Protein AF-A0A443SSK3-F1 (afdb_monomer)

Solvent-accessible surface area (backbone atoms only — not comparable to full-atom values): 5193 Å² total; per-residue (Å²): 138,82,81,79,78,80,80,78,80,75,77,76,82,83,79,89,77,79,27,58,78,76,71,42,51,63,48,49,81,90,38,41,99,49,80,84,45,55,26,78,78,38,69,89,79,41,49,97,84,68,83,79,91,35,85,49,74,62,58,50,66,62,42,68,39,89,83,81,70,42,81,43,59,31,72,87

Foldseek 3Di:
DDPDDDPPPPPPPDDDDFAAQDQFDQCDDPNPVHDTHGQVVDCVRDDPPDDDRGPDHAWDDFDQDPVVRDTGTDSD

Radius of gyration: 21.82 Å; Cα contacts (8 Å, |Δi|>4): 71; chains: 1; bounding box: 28×66×49 Å

Sequence (76 aa):
MNKSMNRINICMLQIITYKGIRYAAPPTGNLRWSRPVPVWKDSTLCQREHRRRVTKFGSPCFQVNPFTKQFEGKED

Structure (mmCIF, N/CA/C/O backbone):
data_AF-A0A443SSK3-F1
#
_entry.id   AF-A0A443SSK3-F1
#
loop_
_atom_site.group_PDB
_atom_site.id
_atom_site.type_symbol
_atom_site.label_atom_id
_atom_site.label_alt_id
_atom_site.label_comp_id
_atom_site.label_asym_id
_atom_site.label_entity_id
_atom_site.label_seq_id
_atom_site.pdbx_PDB_ins_code
_atom_site.Cartn_x
_atom_site.Cartn_y
_atom_site.Cartn_z
_atom_site.occupancy
_atom_site.B_iso_or_equiv
_atom_site.auth_seq_id
_atom_site.auth_comp_id
_atom_site.auth_asym_id
_atom_site.auth_atom_id
_atom_site.pdbx_PDB_model_num
ATOM 1 N N . MET A 1 1 ? 1.939 48.420 33.160 1.00 36.84 1 MET A N 1
ATOM 2 C CA . MET A 1 1 ? 2.750 47.181 33.203 1.00 36.84 1 MET A CA 1
ATOM 3 C C . MET A 1 1 ? 2.040 46.131 32.361 1.00 36.84 1 MET A C 1
ATOM 5 O O . MET A 1 1 ? 1.194 45.409 32.870 1.00 36.84 1 MET A O 1
ATOM 9 N N . ASN A 1 2 ? 2.318 46.098 31.059 1.00 34.22 2 ASN A N 1
ATOM 10 C CA . ASN A 1 2 ? 1.630 45.201 30.130 1.00 34.22 2 ASN A CA 1
ATOM 11 C C . ASN A 1 2 ? 2.493 43.950 29.974 1.00 34.22 2 ASN A C 1
ATOM 13 O O . ASN A 1 2 ? 3.578 44.014 29.398 1.00 34.22 2 ASN A O 1
ATOM 17 N N . LYS A 1 3 ? 2.050 42.830 30.556 1.00 46.50 3 LYS A N 1
ATOM 18 C CA . LYS A 1 3 ? 2.725 41.537 30.410 1.00 46.50 3 LYS A CA 1
ATOM 19 C C . LYS A 1 3 ? 2.667 41.119 28.940 1.00 46.50 3 LYS A C 1
ATOM 21 O O . LYS A 1 3 ? 1.614 40.765 28.423 1.00 46.50 3 LYS A O 1
ATOM 26 N N . SER A 1 4 ? 3.829 41.192 28.298 1.00 45.28 4 SER A N 1
ATOM 27 C CA . SER A 1 4 ? 4.158 40.557 27.026 1.00 45.28 4 SER A CA 1
ATOM 28 C C . SER A 1 4 ? 3.664 39.108 27.023 1.00 45.28 4 SER A C 1
ATOM 30 O O . SER A 1 4 ? 4.146 38.270 27.784 1.00 45.28 4 SER A O 1
ATOM 32 N N . MET A 1 5 ? 2.677 38.833 26.177 1.00 49.00 5 MET A N 1
ATOM 33 C CA . MET A 1 5 ? 2.127 37.507 25.939 1.00 49.00 5 MET A CA 1
ATOM 34 C C . MET A 1 5 ? 3.178 36.687 25.176 1.00 49.00 5 MET A C 1
ATOM 36 O O . MET A 1 5 ? 3.493 36.981 24.024 1.00 49.00 5 MET A O 1
ATOM 40 N N . ASN A 1 6 ? 3.769 35.703 25.858 1.00 51.16 6 ASN A N 1
ATOM 41 C CA . ASN A 1 6 ? 4.801 34.812 25.334 1.00 51.16 6 ASN A CA 1
ATOM 42 C C . ASN A 1 6 ? 4.323 34.112 24.052 1.00 51.16 6 ASN A C 1
ATOM 44 O O . ASN A 1 6 ? 3.477 33.219 24.101 1.00 51.16 6 ASN A O 1
ATOM 48 N N . ARG A 1 7 ? 4.900 34.480 22.902 1.00 52.72 7 ARG A N 1
ATOM 49 C CA . ARG A 1 7 ? 4.828 33.673 21.679 1.00 52.72 7 ARG A CA 1
ATOM 50 C C . ARG A 1 7 ? 5.689 32.431 21.885 1.00 52.72 7 ARG A C 1
ATOM 52 O O . ARG A 1 7 ? 6.895 32.460 21.657 1.00 52.72 7 ARG A O 1
ATOM 59 N N . ILE A 1 8 ? 5.074 31.342 22.330 1.00 59.91 8 ILE A N 1
ATOM 60 C CA . ILE A 1 8 ? 5.691 30.020 22.255 1.00 59.91 8 ILE A CA 1
ATOM 61 C C . ILE A 1 8 ? 5.771 29.675 20.763 1.00 59.91 8 ILE A C 1
ATOM 63 O O . ILE A 1 8 ? 4.774 29.309 20.145 1.00 59.91 8 ILE A O 1
ATOM 67 N N . ASN A 1 9 ? 6.954 29.847 20.172 1.00 57.00 9 ASN A N 1
ATOM 68 C CA . ASN A 1 9 ? 7.287 29.293 18.864 1.00 57.00 9 ASN A CA 1
ATOM 69 C C . ASN A 1 9 ? 7.325 27.766 18.997 1.00 57.00 9 ASN A C 1
ATOM 71 O O . ASN A 1 9 ? 8.380 27.175 19.223 1.00 57.00 9 ASN A O 1
ATOM 75 N N . ILE A 1 10 ? 6.165 27.120 18.879 1.00 63.31 10 ILE A N 1
ATOM 76 C CA . ILE A 1 10 ? 6.103 25.691 18.580 1.00 63.31 10 ILE A CA 1
ATOM 77 C C . ILE A 1 10 ? 6.660 25.555 17.164 1.00 63.31 10 ILE A C 1
ATOM 79 O O . ILE A 1 10 ? 5.994 25.882 16.183 1.00 63.31 10 ILE A O 1
ATOM 83 N N . CYS A 1 11 ? 7.922 25.139 17.068 1.00 61.44 11 CYS A N 1
ATOM 84 C CA . CYS A 1 11 ? 8.528 24.728 15.814 1.00 61.44 11 CYS A CA 1
ATOM 85 C C . CYS A 1 11 ? 7.700 23.549 15.290 1.00 61.44 11 CYS A C 1
ATOM 87 O O . CYS A 1 11 ? 7.756 22.446 15.834 1.00 61.44 11 CYS A O 1
ATOM 89 N N . MET A 1 12 ? 6.841 23.814 14.308 1.00 64.69 12 MET A N 1
ATOM 90 C CA . MET A 1 12 ? 6.010 22.807 13.659 1.00 64.69 12 MET A CA 1
ATOM 91 C C . MET A 1 12 ? 6.937 21.769 13.020 1.00 64.69 12 MET A C 1
ATOM 93 O O . MET A 1 12 ? 7.525 22.022 11.971 1.00 64.69 12 MET A O 1
ATOM 97 N N . LEU A 1 13 ? 7.093 20.608 13.660 1.00 76.06 13 LEU A N 1
ATOM 98 C CA . LEU A 1 13 ? 7.797 19.467 13.080 1.00 76.06 13 LEU A CA 1
ATOM 99 C C . LEU A 1 13 ? 7.040 19.021 11.825 1.00 76.06 13 LEU A C 1
ATOM 101 O O . LEU A 1 13 ? 5.975 18.409 11.906 1.00 76.06 13 LEU A O 1
ATOM 105 N N . GLN A 1 14 ? 7.578 19.350 10.655 1.00 84.06 14 GLN A N 1
ATOM 106 C CA . GLN A 1 14 ? 7.002 18.933 9.386 1.00 84.06 14 GLN A CA 1
ATOM 107 C C . GLN A 1 14 ? 7.441 17.498 9.072 1.00 84.06 14 GLN A C 1
ATOM 109 O O . GLN A 1 14 ? 8.601 17.245 8.754 1.00 84.06 14 GLN A O 1
ATOM 114 N N . ILE A 1 15 ? 6.501 16.553 9.146 1.00 90.00 15 ILE A N 1
ATOM 115 C CA . ILE A 1 15 ? 6.730 15.144 8.806 1.00 90.00 15 ILE A CA 1
ATOM 116 C C . ILE A 1 15 ? 6.173 14.868 7.410 1.00 90.00 15 ILE A C 1
ATOM 118 O O . ILE A 1 15 ? 4.984 15.058 7.149 1.00 90.00 15 ILE A O 1
ATOM 122 N N . ILE A 1 16 ? 7.026 14.373 6.514 1.00 93.19 16 ILE A N 1
ATOM 123 C CA . ILE A 1 16 ? 6.616 13.897 5.189 1.00 93.19 16 ILE A CA 1
ATOM 124 C C . ILE A 1 16 ? 6.363 12.393 5.285 1.00 93.19 16 ILE A C 1
ATOM 126 O O . ILE A 1 16 ? 7.230 11.643 5.726 1.00 93.19 16 ILE A O 1
ATOM 130 N N . THR A 1 17 ? 5.176 11.944 4.871 1.00 94.81 17 THR A N 1
ATOM 131 C CA . THR A 1 17 ? 4.805 10.521 4.907 1.00 94.81 17 THR A CA 1
ATOM 132 C C . THR A 1 17 ? 4.475 10.004 3.515 1.00 94.81 17 THR A C 1
ATOM 134 O O . THR A 1 17 ? 3.773 10.661 2.747 1.00 94.81 17 THR A O 1
ATOM 137 N N . TYR A 1 18 ? 4.957 8.800 3.216 1.00 95.81 18 TYR A N 1
ATOM 138 C CA . TYR A 1 18 ? 4.645 8.068 1.996 1.00 95.81 18 TYR A CA 1
ATOM 139 C C . TYR A 1 18 ? 4.021 6.724 2.389 1.00 95.81 18 TYR A C 1
ATOM 141 O O . TYR A 1 18 ? 4.603 5.960 3.155 1.00 95.81 18 TYR A O 1
ATOM 149 N N . LYS A 1 19 ? 2.806 6.455 1.911 1.00 96.75 19 LYS A N 1
ATOM 150 C CA . LYS A 1 19 ? 1.974 5.305 2.292 1.00 96.75 19 LYS A CA 1
ATOM 151 C C . LYS A 1 19 ? 1.629 4.465 1.066 1.00 96.75 19 LYS A C 1
ATOM 153 O O . LYS A 1 19 ? 1.414 5.010 -0.014 1.00 96.75 19 LYS A O 1
ATOM 158 N N . GLY A 1 20 ? 1.561 3.145 1.244 1.00 94.56 20 GLY A N 1
ATOM 159 C CA . GLY A 1 20 ? 1.175 2.218 0.174 1.00 94.56 20 GLY A CA 1
ATOM 160 C C . GLY A 1 20 ? 2.238 2.022 -0.916 1.00 94.56 20 GLY A C 1
ATOM 161 O O . GLY A 1 20 ? 1.892 1.737 -2.061 1.00 94.56 20 GLY 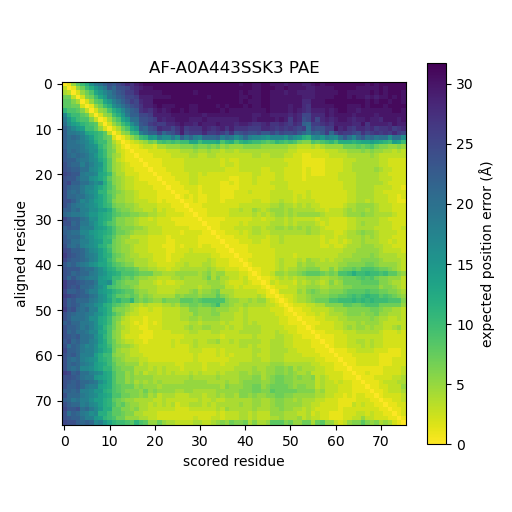A O 1
ATOM 162 N N . ILE A 1 21 ? 3.527 2.193 -0.594 1.00 94.38 21 ILE A N 1
ATOM 163 C CA . ILE A 1 21 ? 4.622 1.861 -1.519 1.00 94.38 21 ILE A CA 1
ATOM 164 C C . ILE A 1 21 ? 4.713 0.336 -1.645 1.00 94.38 21 ILE A C 1
ATOM 166 O O . ILE A 1 21 ? 4.808 -0.369 -0.642 1.00 94.38 21 ILE A O 1
ATOM 170 N N . ARG A 1 22 ? 4.704 -0.172 -2.881 1.00 93.38 22 ARG A N 1
ATOM 171 C CA . ARG A 1 22 ? 4.846 -1.606 -3.158 1.00 93.38 22 ARG A CA 1
ATOM 172 C C . ARG A 1 22 ? 6.308 -2.029 -3.050 1.00 93.38 22 ARG A C 1
ATOM 174 O O . ARG A 1 22 ? 7.166 -1.415 -3.677 1.00 93.38 22 ARG A O 1
ATOM 181 N N . TYR A 1 23 ? 6.567 -3.105 -2.313 1.00 93.56 23 TYR A N 1
ATOM 182 C CA . TYR A 1 23 ? 7.889 -3.740 -2.239 1.00 93.56 23 TYR A CA 1
ATOM 183 C C . TYR A 1 23 ? 8.005 -4.968 -3.164 1.00 93.56 23 TYR A C 1
ATOM 185 O O . TYR A 1 23 ? 9.105 -5.345 -3.568 1.00 93.56 23 TYR A O 1
ATOM 193 N N . ALA A 1 24 ? 6.872 -5.573 -3.529 1.00 95.56 24 ALA A N 1
ATOM 194 C CA . ALA A 1 24 ? 6.778 -6.769 -4.357 1.00 95.56 24 ALA A CA 1
ATOM 195 C C . ALA A 1 24 ? 5.598 -6.677 -5.337 1.00 95.56 24 ALA A C 1
ATOM 197 O O . ALA A 1 24 ? 4.736 -5.799 -5.219 1.00 95.56 24 ALA A O 1
ATOM 198 N N . ALA A 1 25 ? 5.579 -7.585 -6.310 1.00 95.19 25 ALA A N 1
ATOM 199 C CA . ALA A 1 25 ? 4.427 -7.815 -7.170 1.00 95.19 25 ALA A CA 1
ATOM 200 C C . ALA A 1 25 ? 3.247 -8.407 -6.365 1.00 95.19 25 ALA A C 1
ATOM 202 O O . ALA A 1 25 ? 3.492 -9.132 -5.394 1.00 95.19 25 ALA A O 1
ATOM 203 N N . PRO A 1 26 ? 1.987 -8.122 -6.755 1.00 95.19 26 PRO A N 1
ATOM 204 C CA . PRO A 1 26 ? 0.811 -8.720 -6.130 1.00 95.19 26 PRO A CA 1
ATOM 205 C C . PRO A 1 26 ? 0.908 -10.254 -6.106 1.00 95.19 26 PRO A C 1
ATOM 207 O O . PRO A 1 26 ? 1.080 -10.854 -7.171 1.00 95.19 26 PRO A O 1
ATOM 210 N N . PRO A 1 27 ? 0.748 -10.921 -4.951 1.00 95.56 27 PRO A N 1
ATOM 211 C CA . PRO A 1 27 ? 0.780 -12.381 -4.833 1.00 95.56 27 PRO A CA 1
ATOM 212 C C . PRO A 1 27 ? -0.538 -13.031 -5.302 1.00 95.56 27 PRO A C 1
ATOM 214 O O . PRO A 1 27 ? -1.129 -13.854 -4.606 1.00 95.56 27 PRO A O 1
ATOM 217 N N . THR A 1 28 ? -1.020 -12.648 -6.484 1.00 94.62 28 THR A N 1
ATOM 218 C CA . THR A 1 28 ? -2.295 -13.106 -7.059 1.00 94.62 28 THR A CA 1
ATOM 219 C C . THR A 1 28 ? -2.074 -14.059 -8.236 1.00 94.62 28 THR A C 1
ATOM 221 O O . THR A 1 28 ? -0.983 -14.131 -8.809 1.00 94.62 28 THR A O 1
ATOM 224 N N . GLY A 1 29 ? -3.110 -14.823 -8.601 1.00 94.06 29 GLY A N 1
ATOM 225 C CA . GLY A 1 29 ? -3.058 -15.758 -9.729 1.00 94.06 29 GLY A CA 1
ATOM 226 C C . GLY A 1 29 ? -1.930 -16.782 -9.578 1.00 94.06 29 GLY A C 1
ATOM 227 O O . GLY A 1 29 ? -1.841 -17.465 -8.560 1.00 94.06 29 GLY A O 1
ATOM 228 N N . ASN A 1 30 ? -1.039 -16.846 -10.570 1.00 95.25 30 ASN A N 1
ATOM 229 C CA . ASN A 1 30 ? 0.103 -17.769 -10.588 1.00 95.25 30 ASN A CA 1
ATOM 230 C C . ASN A 1 30 ? 1.171 -17.458 -9.524 1.00 95.25 30 ASN A C 1
ATOM 232 O O . ASN A 1 30 ? 2.006 -18.309 -9.238 1.00 95.25 30 ASN A O 1
ATOM 236 N N . LEU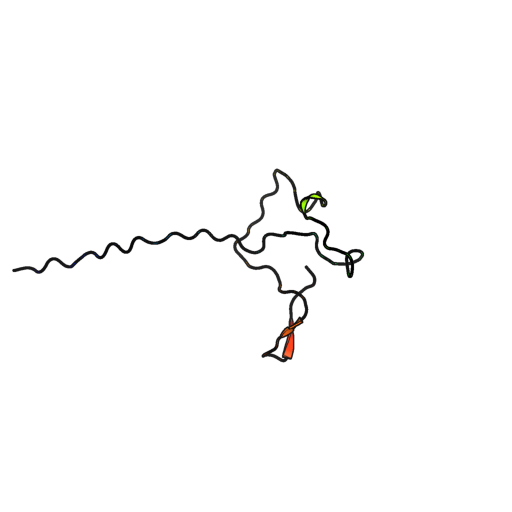 A 1 31 ? 1.170 -16.247 -8.952 1.00 94.75 31 LEU A N 1
ATOM 237 C CA . LEU A 1 31 ? 2.094 -15.859 -7.881 1.00 94.75 31 LEU A CA 1
ATOM 238 C C . LEU A 1 31 ? 1.560 -16.198 -6.489 1.00 94.75 31 LEU A C 1
ATOM 240 O O . LEU A 1 31 ? 2.287 -16.065 -5.500 1.00 94.75 31 LEU A O 1
ATOM 244 N N . ARG A 1 32 ? 0.308 -16.652 -6.387 1.00 96.25 32 ARG A N 1
ATOM 245 C CA . ARG A 1 32 ? -0.246 -17.096 -5.115 1.00 96.25 32 ARG A CA 1
ATOM 246 C C . ARG A 1 32 ? 0.568 -18.297 -4.615 1.00 96.25 32 ARG A C 1
ATOM 248 O O . ARG A 1 32 ? 1.033 -19.119 -5.402 1.00 96.25 32 ARG A O 1
ATOM 255 N N . TRP A 1 33 ? 0.814 -18.349 -3.307 1.00 95.31 33 TRP A N 1
ATOM 256 C CA . TRP A 1 33 ? 1.660 -19.362 -2.645 1.00 95.31 33 TRP A CA 1
ATOM 257 C C . TRP A 1 33 ? 3.131 -19.412 -3.100 1.00 95.31 33 TRP A C 1
ATOM 259 O O . TRP A 1 33 ? 3.882 -20.278 -2.655 1.00 95.31 33 TRP A O 1
ATOM 269 N N . SER A 1 34 ? 3.569 -18.477 -3.944 1.00 95.88 34 SER A N 1
ATOM 270 C CA . SER A 1 34 ? 4.960 -18.358 -4.376 1.00 95.88 34 SER A CA 1
ATOM 271 C C . SER A 1 34 ? 5.732 -17.364 -3.508 1.00 95.88 34 SER A C 1
ATOM 273 O O . SER A 1 34 ? 5.162 -16.551 -2.777 1.00 95.88 34 SER A O 1
ATOM 275 N N . ARG A 1 35 ? 7.067 -17.405 -3.594 1.00 96.69 35 ARG A N 1
ATOM 276 C CA . ARG A 1 35 ? 7.917 -16.390 -2.957 1.00 96.69 35 ARG A CA 1
ATOM 277 C C . ARG A 1 35 ? 7.623 -14.999 -3.548 1.00 96.69 35 ARG A C 1
ATOM 279 O O . ARG A 1 35 ? 7.443 -14.908 -4.764 1.00 96.69 35 ARG A O 1
ATOM 286 N N . PRO A 1 36 ? 7.644 -13.918 -2.741 1.00 96.31 36 PRO A N 1
ATOM 287 C CA . PRO A 1 36 ? 7.439 -12.562 -3.239 1.00 96.31 36 PRO A CA 1
ATOM 288 C C . PRO A 1 36 ? 8.417 -12.215 -4.362 1.00 96.31 36 PRO A C 1
ATOM 290 O O . PRO A 1 36 ? 9.634 -12.364 -4.219 1.00 96.31 36 PRO A O 1
ATOM 293 N N . VAL A 1 37 ? 7.885 -11.730 -5.481 1.00 95.69 37 VAL A N 1
ATOM 294 C CA . VAL A 1 37 ? 8.688 -11.271 -6.616 1.00 95.69 37 VAL A CA 1
ATOM 295 C C . VAL A 1 37 ? 8.989 -9.782 -6.420 1.00 95.69 37 VAL A C 1
ATOM 297 O O . VAL A 1 37 ? 8.049 -9.004 -6.268 1.00 95.69 37 VAL A O 1
ATOM 300 N N . PRO A 1 38 ? 10.263 -9.350 -6.415 1.00 95.62 38 PRO A N 1
ATOM 301 C CA . PRO A 1 38 ? 10.601 -7.943 -6.230 1.00 95.62 38 PRO A CA 1
ATOM 302 C C . PRO A 1 38 ? 9.976 -7.030 -7.286 1.00 95.62 38 PRO A C 1
ATOM 304 O O . PRO A 1 38 ? 9.955 -7.375 -8.467 1.00 95.62 38 PRO A O 1
ATOM 307 N N . VAL A 1 39 ? 9.533 -5.837 -6.876 1.00 93.94 39 VAL A N 1
ATOM 308 C CA . VAL A 1 39 ? 8.775 -4.916 -7.746 1.00 93.94 39 VAL A CA 1
ATOM 309 C C . VAL A 1 39 ? 9.538 -4.489 -9.008 1.00 93.94 39 VAL A C 1
ATOM 311 O O . VAL A 1 39 ? 8.925 -4.268 -10.043 1.00 93.94 39 VAL A O 1
ATOM 314 N N . TRP A 1 40 ? 10.873 -4.424 -8.960 1.00 91.81 40 TRP A N 1
ATOM 315 C CA . TRP A 1 40 ? 11.712 -4.055 -10.110 1.00 91.81 40 TRP A CA 1
ATOM 316 C C . TRP A 1 40 ? 11.822 -5.142 -11.185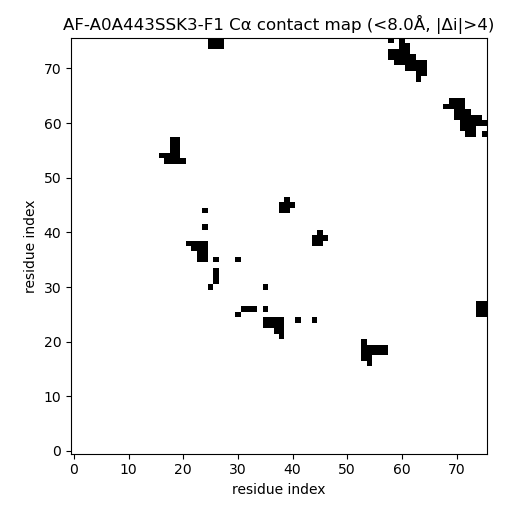 1.00 91.81 40 TRP A C 1
ATOM 318 O O . TRP A 1 40 ? 12.338 -4.872 -12.265 1.00 91.81 40 TRP A O 1
ATOM 328 N N . LYS A 1 41 ? 11.361 -6.370 -10.910 1.00 92.88 41 LYS A N 1
ATOM 329 C CA . LYS A 1 41 ? 11.254 -7.420 -11.934 1.00 92.88 41 LYS A CA 1
ATOM 330 C C . LYS A 1 41 ? 10.006 -7.260 -12.805 1.00 92.88 41 LYS A C 1
ATOM 332 O O . LYS A 1 41 ? 9.955 -7.838 -13.884 1.00 92.88 41 LYS A O 1
ATOM 337 N N . ASP A 1 42 ? 9.020 -6.496 -12.338 1.00 88.19 42 ASP A N 1
ATOM 338 C CA . ASP A 1 42 ? 7.787 -6.210 -13.061 1.00 88.19 42 ASP A CA 1
ATOM 339 C C . ASP A 1 42 ? 7.865 -4.807 -13.678 1.00 88.19 42 ASP A C 1
ATOM 341 O O . ASP A 1 42 ? 7.730 -3.784 -12.996 1.00 88.19 42 ASP A O 1
ATOM 345 N N . SER A 1 43 ? 8.070 -4.763 -14.996 1.00 86.12 43 SER A N 1
ATOM 346 C CA . SER A 1 43 ? 8.169 -3.514 -15.752 1.00 86.12 43 SER A CA 1
ATOM 347 C C . SER A 1 43 ? 6.875 -2.702 -15.749 1.00 86.12 43 SER A C 1
ATOM 349 O O . SER A 1 43 ? 6.915 -1.533 -16.104 1.00 86.12 43 SER A O 1
ATOM 351 N N . THR A 1 44 ? 5.728 -3.256 -15.348 1.00 87.50 44 THR A N 1
ATOM 352 C CA . THR A 1 44 ? 4.471 -2.499 -15.223 1.00 87.50 44 THR A CA 1
ATOM 353 C C . THR A 1 44 ? 4.371 -1.773 -13.877 1.00 87.50 44 THR A C 1
ATOM 355 O O . THR A 1 44 ? 3.743 -0.714 -13.765 1.00 87.50 44 THR A O 1
ATOM 358 N N . LEU A 1 45 ? 5.020 -2.310 -12.839 1.00 87.31 45 LEU A N 1
ATOM 359 C CA . LEU A 1 45 ? 4.979 -1.766 -11.482 1.00 87.31 45 LEU A CA 1
ATOM 360 C C . LEU A 1 45 ? 6.132 -0.806 -11.192 1.00 87.31 45 LEU A C 1
AT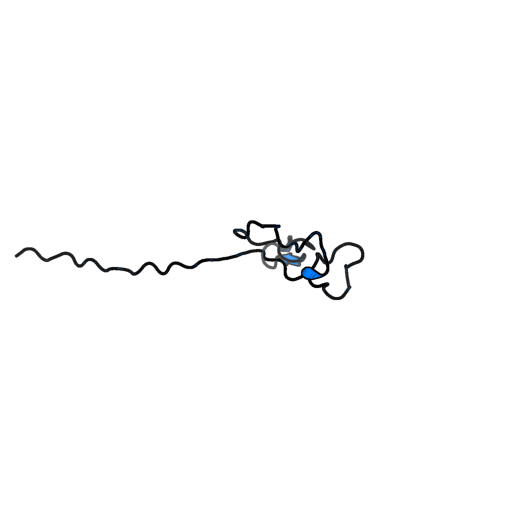OM 362 O O . LEU A 1 45 ? 5.930 0.158 -10.449 1.00 87.31 45 LEU A O 1
ATOM 366 N N . CYS A 1 46 ? 7.311 -1.045 -11.769 1.00 88.31 46 CYS A N 1
ATOM 367 C CA . CYS A 1 46 ? 8.510 -0.244 -11.546 1.00 88.31 46 CYS A CA 1
ATOM 368 C C . CYS A 1 46 ? 9.079 0.260 -12.881 1.00 88.31 46 CYS A C 1
ATOM 370 O O . CYS A 1 46 ? 9.759 -0.468 -13.599 1.00 88.31 46 CYS A O 1
ATOM 372 N N . GLN A 1 47 ? 8.805 1.526 -13.204 1.00 89.75 47 GLN A N 1
ATOM 373 C CA . GLN A 1 47 ? 9.369 2.222 -14.366 1.00 89.75 47 GLN A CA 1
ATOM 374 C C . GLN A 1 47 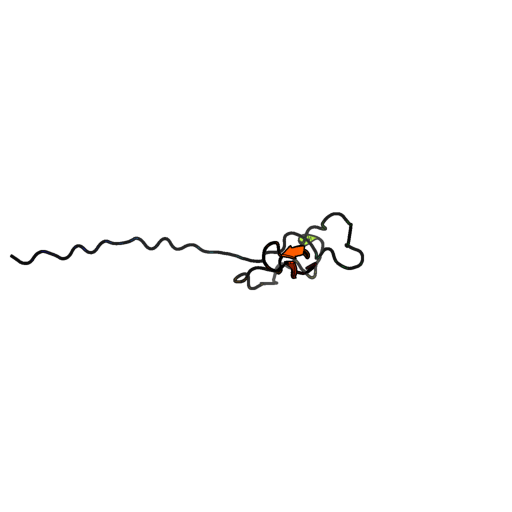? 9.989 3.539 -13.918 1.00 89.75 47 GLN A C 1
ATOM 376 O O . GLN A 1 47 ? 9.483 4.183 -12.999 1.00 89.75 47 GLN A O 1
ATOM 381 N N . ARG A 1 48 ? 11.051 3.970 -14.605 1.00 87.69 48 ARG A N 1
ATOM 382 C CA . ARG A 1 48 ? 11.811 5.180 -14.255 1.00 87.69 48 ARG A CA 1
ATOM 383 C C . ARG A 1 48 ? 10.955 6.450 -14.225 1.00 87.69 48 ARG A C 1
ATOM 385 O O . ARG A 1 48 ? 11.177 7.311 -13.381 1.00 87.69 48 ARG A O 1
ATOM 392 N N . GLU A 1 49 ? 9.985 6.560 -15.125 1.00 90.31 49 GLU A N 1
ATOM 393 C CA . GLU A 1 49 ? 9.160 7.765 -15.290 1.00 90.31 49 GLU A CA 1
ATOM 394 C C . GLU A 1 49 ? 7.792 7.659 -14.597 1.00 90.31 49 GLU A C 1
ATOM 396 O O . GLU A 1 49 ? 7.062 8.644 -14.476 1.00 90.31 49 GLU A O 1
ATOM 401 N N . HIS A 1 50 ? 7.438 6.478 -14.087 1.00 89.00 50 HIS A N 1
ATOM 402 C CA . HIS A 1 50 ? 6.123 6.233 -13.511 1.00 89.00 50 HIS A CA 1
ATOM 403 C C . HIS A 1 50 ? 6.043 6.749 -12.070 1.00 89.00 50 HIS A C 1
ATOM 405 O O . HIS A 1 50 ? 6.662 6.216 -11.148 1.00 89.00 50 HIS A O 1
ATOM 411 N N . ARG A 1 51 ? 5.225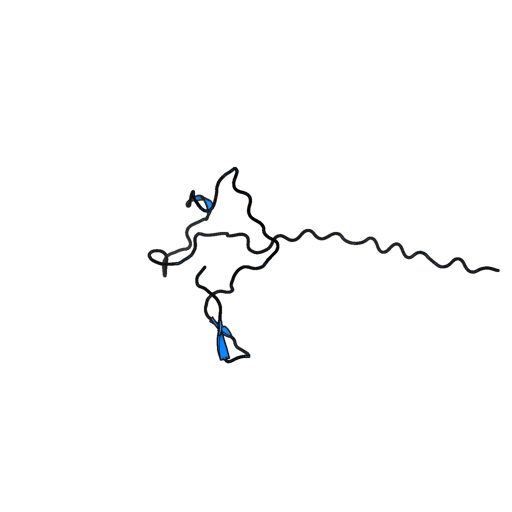 7.785 -11.857 1.00 91.12 51 ARG A N 1
ATOM 412 C CA . ARG A 1 51 ? 4.956 8.360 -10.534 1.00 91.12 51 ARG A CA 1
ATOM 413 C C . ARG A 1 51 ? 3.629 7.847 -9.982 1.00 91.12 51 ARG A C 1
ATOM 415 O O . ARG A 1 51 ? 2.594 7.971 -10.629 1.00 91.12 51 ARG A O 1
ATOM 422 N N . ARG A 1 52 ? 3.635 7.353 -8.741 1.00 90.38 52 ARG A N 1
ATOM 423 C CA . ARG A 1 52 ? 2.423 6.922 -8.026 1.00 90.38 52 ARG A CA 1
ATOM 424 C C . ARG A 1 52 ? 2.112 7.828 -6.840 1.00 90.38 52 ARG A C 1
ATOM 426 O O . ARG A 1 52 ? 3.009 8.288 -6.137 1.00 90.38 52 ARG A O 1
ATOM 433 N N . ARG A 1 53 ? 0.820 8.076 -6.606 1.00 94.75 53 ARG A N 1
ATOM 434 C CA . ARG A 1 53 ? 0.338 8.812 -5.430 1.00 94.75 53 ARG A CA 1
ATOM 435 C C . ARG A 1 53 ? 0.354 7.886 -4.213 1.00 94.75 53 ARG A C 1
ATOM 437 O O . ARG A 1 53 ? -0.354 6.889 -4.189 1.00 94.75 53 ARG A O 1
ATOM 444 N N . VAL A 1 54 ? 1.112 8.266 -3.190 1.00 95.31 54 VAL A N 1
ATOM 445 C CA . VAL A 1 54 ? 1.383 7.461 -1.983 1.00 95.31 54 VAL A CA 1
ATOM 446 C C . VAL A 1 54 ? 0.908 8.185 -0.724 1.00 95.31 54 VAL A C 1
ATOM 448 O O . VAL A 1 54 ? 1.635 8.374 0.244 1.00 95.31 54 VAL A O 1
ATOM 451 N N . THR A 1 55 ? -0.334 8.667 -0.760 1.00 95.94 55 THR A N 1
ATOM 452 C CA . THR A 1 55 ? -0.954 9.409 0.353 1.00 95.94 55 THR A CA 1
ATOM 453 C C . THR A 1 55 ? -1.912 8.550 1.179 1.00 95.94 55 THR A C 1
ATOM 455 O O . THR A 1 55 ? -2.387 8.992 2.222 1.00 95.94 55 THR A O 1
ATOM 458 N N . LYS A 1 56 ? -2.231 7.336 0.714 1.00 96.50 56 LYS A N 1
ATOM 459 C CA . LYS A 1 56 ? -3.200 6.414 1.325 1.00 96.50 56 LYS A CA 1
ATOM 460 C C . LYS A 1 56 ? -2.542 5.059 1.581 1.00 96.50 56 LYS A C 1
ATOM 462 O O . LYS A 1 56 ? -1.626 4.676 0.859 1.00 96.50 56 LYS A O 1
ATOM 467 N N . PHE A 1 57 ? -2.996 4.353 2.612 1.00 96.56 57 PHE A N 1
ATOM 468 C CA . PHE A 1 57 ? -2.596 2.964 2.829 1.00 96.56 57 PHE A CA 1
ATOM 469 C C . PHE A 1 57 ? -3.195 2.059 1.745 1.00 96.56 57 PHE A C 1
ATOM 471 O O . PHE A 1 57 ? -4.256 2.368 1.197 1.00 96.56 57 PHE A O 1
ATOM 478 N N . GLY A 1 58 ? -2.491 0.970 1.433 1.00 93.31 58 GLY A N 1
ATOM 479 C CA . GLY A 1 58 ? -3.042 -0.118 0.628 1.00 93.31 58 GLY A CA 1
ATOM 480 C C . GLY A 1 58 ? -4.063 -0.936 1.419 1.00 93.31 58 GLY A C 1
ATOM 481 O O . GLY A 1 58 ? -4.273 -0.697 2.612 1.00 93.31 58 GLY A O 1
ATOM 482 N N . SER A 1 59 ? -4.690 -1.903 0.753 1.00 94.88 59 SER A N 1
ATOM 483 C CA . SER A 1 59 ? -5.496 -2.923 1.424 1.00 94.88 59 SER A CA 1
ATOM 484 C C . SER A 1 59 ? -4.640 -3.699 2.430 1.00 94.88 59 SER A C 1
ATOM 486 O O . SER A 1 59 ? -3.483 -3.996 2.133 1.00 94.88 59 SER A O 1
ATOM 488 N N . PRO A 1 60 ? -5.175 -4.060 3.609 1.00 94.75 60 PRO A N 1
ATOM 489 C CA . PRO A 1 60 ? -4.542 -5.089 4.417 1.00 94.75 60 PRO A CA 1
ATOM 490 C C . PRO A 1 60 ? -4.626 -6.435 3.687 1.00 94.75 60 PRO A C 1
ATOM 492 O O . PRO A 1 60 ? -5.523 -6.644 2.863 1.00 94.75 60 PRO A O 1
ATOM 495 N N . CYS A 1 61 ? -3.730 -7.361 4.031 1.00 95.44 61 CYS A N 1
ATOM 496 C CA . CYS A 1 61 ? -3.830 -8.743 3.572 1.00 95.44 61 CYS A CA 1
ATOM 497 C C . CYS A 1 61 ? -5.170 -9.346 4.007 1.00 95.44 61 CYS A C 1
ATOM 499 O O . CYS A 1 61 ? -5.645 -9.055 5.111 1.00 95.44 61 CYS A O 1
ATOM 501 N N . PHE A 1 62 ? -5.742 -10.197 3.153 1.00 95.94 62 PHE A N 1
ATOM 502 C CA . PHE A 1 62 ? -6.987 -10.905 3.438 1.00 95.94 62 PHE A CA 1
ATOM 503 C C . PHE A 1 62 ? -6.910 -11.665 4.772 1.00 95.94 62 PHE A C 1
ATOM 505 O O . PHE A 1 62 ? -6.072 -12.552 4.940 1.00 95.94 62 PHE A O 1
ATOM 512 N N . GLN A 1 63 ? -7.767 -11.299 5.723 1.00 96.56 63 GLN A N 1
ATOM 513 C CA . GLN A 1 63 ? -7.798 -11.867 7.070 1.00 96.56 63 GLN A CA 1
ATOM 514 C C . GLN A 1 63 ? -9.178 -11.702 7.716 1.00 96.56 63 GLN A C 1
ATOM 516 O O . GLN A 1 63 ? -10.023 -10.946 7.238 1.00 96.56 63 GLN A O 1
ATOM 521 N N . VAL A 1 64 ? -9.413 -12.404 8.824 1.00 97.56 64 VAL A N 1
ATOM 522 C CA . VAL A 1 64 ? -10.601 -12.182 9.657 1.00 97.56 64 VAL A CA 1
ATOM 523 C C . VAL A 1 64 ? -10.308 -11.039 10.620 1.00 97.56 64 VAL A C 1
ATOM 525 O O . VAL A 1 64 ? -9.382 -11.131 11.426 1.00 97.56 64 VAL A O 1
ATOM 528 N N . ASN A 1 65 ? -11.114 -9.983 10.570 1.00 95.56 65 ASN A N 1
ATOM 529 C CA . ASN A 1 65 ? -11.016 -8.881 11.515 1.00 95.56 65 ASN A CA 1
ATOM 530 C C . ASN A 1 65 ? -11.301 -9.399 12.942 1.00 95.56 65 ASN A C 1
ATOM 532 O O . ASN A 1 65 ? -12.369 -9.977 13.188 1.00 95.56 65 ASN A O 1
ATOM 536 N N . PRO A 1 66 ? -10.396 -9.191 13.916 1.00 95.31 66 PRO A N 1
ATOM 537 C CA . PRO A 1 66 ? -10.543 -9.764 15.251 1.00 95.31 66 PRO A CA 1
ATOM 538 C C . PRO A 1 66 ? -11.721 -9.178 16.041 1.00 95.31 66 PRO A C 1
ATOM 540 O O . PRO A 1 66 ? -12.227 -9.858 16.938 1.00 95.31 66 PRO A O 1
ATOM 543 N N . PHE A 1 67 ? -12.173 -7.966 15.703 1.00 96.19 67 PHE A N 1
ATOM 544 C CA . PHE A 1 67 ? -13.259 -7.259 16.383 1.00 96.19 67 PHE A CA 1
ATOM 545 C C . PHE A 1 67 ? -14.613 -7.515 15.724 1.00 96.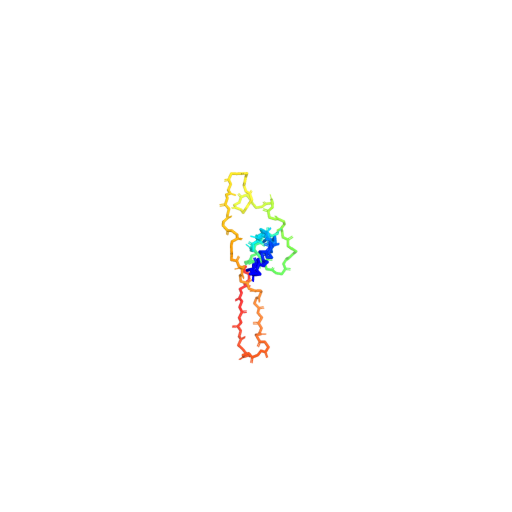19 67 PHE A C 1
ATOM 547 O O . PHE A 1 67 ? -15.557 -7.904 16.405 1.00 96.19 67 PHE A O 1
ATOM 554 N N . THR A 1 68 ? -14.717 -7.334 14.405 1.00 96.44 68 THR A N 1
ATOM 555 C CA . THR A 1 68 ? -15.997 -7.496 13.690 1.00 96.44 68 THR A CA 1
ATOM 556 C C . THR A 1 68 ? -16.302 -8.951 13.341 1.00 96.44 68 THR A C 1
ATOM 558 O O . THR A 1 68 ? -17.441 -9.262 13.004 1.00 96.44 68 THR A O 1
ATOM 561 N N . LYS A 1 69 ? -15.299 -9.841 13.420 1.00 95.81 69 LYS A N 1
ATOM 562 C CA . LYS A 1 69 ? -15.362 -11.255 13.006 1.00 95.81 69 LYS A CA 1
ATOM 563 C C . LYS A 1 69 ? -15.722 -11.459 11.530 1.00 95.81 69 LYS A C 1
ATOM 565 O O . LYS A 1 69 ? -16.080 -12.563 11.132 1.00 95.81 69 LYS A O 1
ATOM 570 N N . GLN A 1 70 ? -15.609 -10.413 10.715 1.00 97.25 70 GLN A N 1
ATOM 571 C CA . GLN A 1 70 ? -15.856 -10.461 9.276 1.00 97.25 70 GLN A CA 1
ATOM 572 C C . GLN A 1 70 ? -14.538 -10.580 8.510 1.00 97.25 70 GLN A C 1
ATOM 574 O O . GLN A 1 70 ? -13.485 -10.164 8.996 1.00 97.25 70 GLN A O 1
ATOM 579 N N . PHE A 1 71 ? -14.596 -11.143 7.306 1.00 96.75 71 PHE A N 1
ATOM 580 C CA . PHE A 1 71 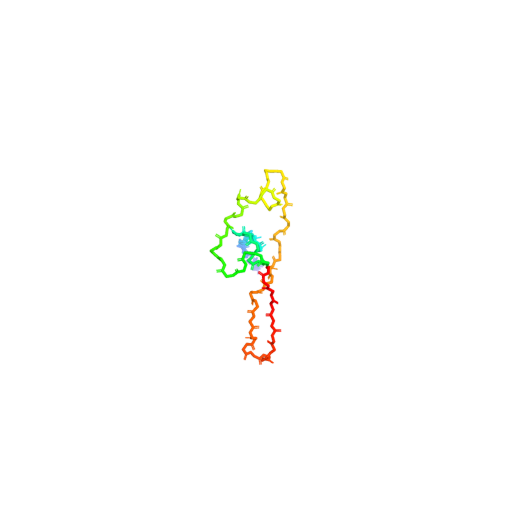? -13.454 -11.164 6.397 1.00 96.75 71 PHE A CA 1
ATOM 581 C C . PHE A 1 71 ? -13.208 -9.763 5.826 1.00 96.75 71 PHE A C 1
ATOM 583 O O . PHE A 1 71 ? -14.127 -9.132 5.305 1.00 96.75 71 PHE A O 1
ATOM 590 N N 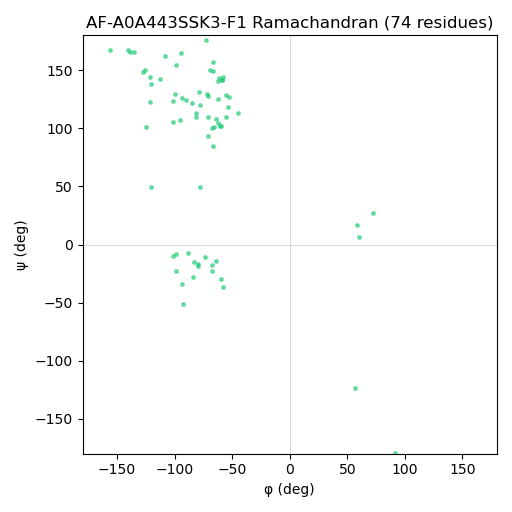. GLU A 1 72 ? -11.966 -9.293 5.901 1.00 96.25 72 GLU A N 1
ATOM 591 C CA . GLU A 1 72 ? -11.527 -8.012 5.350 1.00 96.25 72 GLU A CA 1
ATOM 592 C C . GLU A 1 72 ? -10.193 -8.152 4.607 1.00 96.25 72 GLU A C 1
ATOM 594 O O . GLU A 1 72 ? -9.479 -9.143 4.749 1.00 96.25 72 GLU A O 1
ATOM 599 N N . GLY A 1 73 ? -9.840 -7.133 3.824 1.00 94.75 73 GLY A N 1
ATOM 600 C CA . GLY A 1 73 ? -8.576 -7.084 3.093 1.00 94.75 73 GLY A CA 1
ATOM 601 C C . GLY A 1 73 ? -8.637 -7.652 1.677 1.00 94.75 73 GLY A C 1
ATOM 602 O O . GLY A 1 73 ? -9.692 -8.030 1.169 1.00 94.75 73 GLY A O 1
ATOM 603 N N . LYS A 1 74 ? -7.484 -7.630 1.009 1.00 96.19 74 LYS A N 1
ATOM 604 C CA . LYS A 1 74 ? -7.290 -8.104 -0.365 1.00 96.19 74 LYS A CA 1
ATOM 605 C C . LYS A 1 74 ? -5.972 -8.863 -0.468 1.00 96.19 74 LYS A C 1
ATOM 607 O O . LYS A 1 74 ? -5.134 -8.805 0.426 1.00 96.19 74 LYS A O 1
ATOM 612 N N . GLU A 1 75 ? -5.806 -9.591 -1.562 1.00 93.88 75 GLU A N 1
ATOM 613 C CA . GLU A 1 75 ? -4.527 -10.230 -1.888 1.00 93.88 75 GLU A CA 1
ATOM 614 C C . GLU A 1 75 ? -3.512 -9.265 -2.514 1.00 93.88 75 GLU A C 1
ATOM 616 O O . GLU A 1 75 ? -2.331 -9.590 -2.547 1.00 93.88 75 GLU A O 1
ATOM 621 N N . ASP A 1 76 ? -3.964 -8.105 -3.002 1.00 86.94 76 ASP A N 1
ATOM 622 C CA . ASP A 1 76 ? -3.126 -7.034 -3.564 1.00 86.94 76 ASP A CA 1
ATOM 623 C C . ASP A 1 76 ? -2.797 -5.932 -2.545 1.00 86.94 76 ASP A C 1
ATOM 625 O O . ASP A 1 76 ? -3.725 -5.504 -1.806 1.00 86.94 76 ASP A O 1
#

Secondary structure (DSSP, 8-state):
----------------------SB----GGGTTSPPPBGGG-TTT--TT-----SS--PPBSEE-TTT-SEE-B--

InterPro domains:
  IPR002018 Carboxylesterase, type B [PF00135] (14-72)
  IPR029058 Alpha/Beta hydrolase fold [G3DSA:3.40.50.1820] (11-76)
  IPR029058 Alpha/Beta hydrolase fold [SSF53474] (15-72)

pLDDT: mean 86.89, std 16.04, range [34.22, 97.56]

Mean predicted aligned error: 8.88 Å

Organism: NCBI:txid299467